Protein AF-A0A7W7FQK7-F1 (afdb_monomer)

Solvent-accessible surface area (backbone atoms only — not comparable to full-atom values): 8188 Å² total; per-residue (Å²): 136,84,78,76,76,82,68,68,71,54,19,61,52,41,31,73,76,40,34,74,75,24,38,35,38,33,46,61,76,57,55,69,43,46,56,49,7,38,58,68,17,52,24,47,75,48,68,29,60,69,90,38,63,64,54,44,47,54,55,43,58,62,44,50,77,70,74,45,60,40,38,38,50,40,62,19,52,44,83,90,80,68,48,66,41,67,57,69,60,53,31,54,49,31,53,77,56,72,29,44,37,38,36,37,27,82,45,77,43,56,74,86,58,61,94,76,52,53,78,38,79,40,68,58,69,94,69,90,79,73,92,75,91,87,90,83,76,92,130

Structure (mmCIF, N/CA/C/O backbone):
data_AF-A0A7W7FQK7-F1
#
_entry.id   AF-A0A7W7FQK7-F1
#
loop_
_atom_site.group_PDB
_atom_site.id
_atom_site.type_symbol
_atom_site.label_atom_id
_atom_site.label_alt_id
_atom_site.label_comp_id
_atom_site.label_asym_id
_atom_site.label_entity_id
_atom_site.label_seq_id
_atom_site.pdbx_PDB_ins_code
_atom_site.Cartn_x
_atom_site.Cartn_y
_atom_site.Cartn_z
_atom_site.occupancy
_atom_site.B_iso_or_equiv
_atom_site.auth_seq_id
_atom_site.auth_comp_id
_atom_site.auth_asym_id
_atom_site.auth_atom_id
_atom_site.pdbx_PDB_model_num
ATOM 1 N N . MET A 1 1 ? 24.686 21.484 -9.714 1.00 29.95 1 MET A N 1
ATOM 2 C CA . MET A 1 1 ? 24.016 20.176 -9.541 1.00 29.95 1 MET A CA 1
ATOM 3 C C . MET A 1 1 ? 23.137 20.267 -8.300 1.00 29.95 1 MET A C 1
ATOM 5 O O . MET A 1 1 ? 23.645 20.137 -7.196 1.00 29.95 1 MET A O 1
ATOM 9 N N . SER A 1 2 ? 21.862 20.630 -8.461 1.00 26.11 2 SER A N 1
ATOM 10 C CA . SER A 1 2 ? 20.932 20.750 -7.332 1.00 26.11 2 SER A CA 1
ATOM 11 C C . SER A 1 2 ? 20.389 19.363 -7.008 1.00 26.11 2 SER A C 1
ATOM 13 O O . SER A 1 2 ? 19.676 18.775 -7.819 1.00 26.11 2 SER A O 1
ATOM 15 N N . ALA A 1 3 ? 20.788 18.804 -5.867 1.00 28.66 3 ALA A N 1
ATOM 16 C CA . ALA A 1 3 ? 20.164 17.603 -5.341 1.00 28.66 3 ALA A CA 1
ATOM 17 C C . ALA A 1 3 ? 18.717 17.957 -4.982 1.00 28.66 3 ALA A C 1
ATOM 19 O O . ALA A 1 3 ? 18.482 18.737 -4.060 1.00 28.66 3 ALA A O 1
ATOM 20 N N . ALA A 1 4 ? 17.752 17.407 -5.722 1.00 32.53 4 ALA A N 1
ATOM 21 C CA . ALA A 1 4 ? 16.356 17.475 -5.323 1.00 32.53 4 ALA A CA 1
ATOM 22 C C . ALA A 1 4 ? 16.242 16.941 -3.880 1.00 32.53 4 ALA A C 1
ATOM 24 O O . ALA A 1 4 ? 16.812 15.881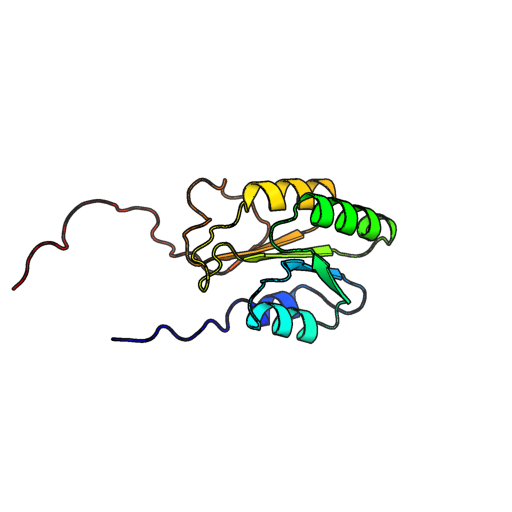 -3.584 1.00 32.53 4 ALA A O 1
ATOM 25 N N . PRO A 1 5 ? 15.576 17.661 -2.960 1.00 30.20 5 PRO A N 1
ATOM 26 C CA . PRO A 1 5 ? 15.428 17.199 -1.588 1.00 30.20 5 PRO A CA 1
ATOM 27 C C . PRO A 1 5 ? 14.776 15.812 -1.601 1.00 30.20 5 PRO A C 1
ATOM 29 O O . PRO A 1 5 ? 13.740 15.609 -2.233 1.00 30.20 5 PRO A O 1
ATOM 32 N N . LYS A 1 6 ? 15.419 14.840 -0.941 1.00 39.34 6 LYS A N 1
ATOM 33 C CA . LYS A 1 6 ? 14.890 13.478 -0.778 1.00 39.34 6 LYS A CA 1
ATOM 34 C C . LYS A 1 6 ? 13.503 13.598 -0.134 1.00 39.34 6 LYS A C 1
ATOM 36 O O . LYS A 1 6 ? 13.401 14.094 0.983 1.00 39.34 6 LYS A O 1
ATOM 41 N N . GLY A 1 7 ? 12.469 13.232 -0.891 1.00 42.75 7 GLY A N 1
ATOM 42 C CA . GLY A 1 7 ? 11.072 13.603 -0.665 1.00 42.75 7 GLY A CA 1
ATOM 43 C C . GLY A 1 7 ? 10.554 13.384 0.760 1.00 42.75 7 GLY A C 1
ATOM 44 O O . GLY A 1 7 ? 10.675 12.305 1.334 1.00 42.75 7 GLY A O 1
ATOM 45 N N . THR A 1 8 ? 9.935 14.428 1.309 1.00 40.38 8 THR A N 1
ATOM 46 C CA . THR A 1 8 ? 9.150 14.401 2.558 1.00 40.38 8 THR A CA 1
ATOM 47 C C . THR A 1 8 ? 7.664 14.089 2.286 1.00 40.38 8 THR A C 1
ATOM 49 O O . THR A 1 8 ? 6.889 13.838 3.209 1.00 40.38 8 THR A O 1
ATOM 52 N N . THR A 1 9 ? 7.252 14.075 1.017 1.00 52.41 9 THR A N 1
ATOM 53 C CA . THR A 1 9 ? 5.858 14.241 0.582 1.00 52.41 9 THR A CA 1
ATOM 54 C C . THR A 1 9 ? 4.934 13.061 0.911 1.00 52.41 9 THR A C 1
ATOM 56 O O . THR A 1 9 ? 3.809 13.303 1.338 1.00 52.41 9 THR A O 1
ATOM 59 N N . GLY A 1 10 ? 5.391 11.804 0.821 1.00 55.69 10 GLY A N 1
ATOM 60 C CA . GLY A 1 10 ? 4.570 10.630 1.174 1.00 55.69 10 GLY A CA 1
ATOM 61 C C . GLY A 1 10 ? 4.226 10.509 2.661 1.00 55.69 10 GLY A C 1
ATOM 62 O O . GLY A 1 10 ? 3.162 10.020 3.039 1.00 55.69 10 GLY A O 1
ATOM 63 N N . SER A 1 11 ? 5.123 10.989 3.527 1.00 60.72 11 SER A N 1
ATOM 64 C CA . SER A 1 11 ? 5.060 10.707 4.964 1.00 60.72 11 SER A CA 1
ATOM 65 C C . SER A 1 11 ? 3.923 11.432 5.699 1.00 60.72 11 SER A C 1
ATOM 67 O O . SER A 1 11 ? 3.299 10.856 6.585 1.00 60.72 11 SER A O 1
ATOM 69 N N . GLY A 1 12 ? 3.609 12.673 5.320 1.00 64.19 12 GLY A N 1
ATOM 70 C CA . GLY A 1 12 ? 2.551 13.449 5.977 1.00 64.19 12 GLY A CA 1
ATOM 71 C C . GLY A 1 12 ? 1.136 12.996 5.611 1.00 64.19 12 GLY A C 1
ATOM 72 O O . GLY A 1 12 ? 0.236 13.076 6.441 1.00 64.19 12 GLY A O 1
ATOM 73 N N . LEU A 1 13 ? 0.929 12.493 4.389 1.00 74.88 13 LEU A N 1
ATOM 74 C CA . LEU A 1 13 ? -0.410 12.149 3.914 1.00 74.88 13 LEU A CA 1
ATOM 75 C C . LEU A 1 13 ? -0.924 10.844 4.525 1.00 74.88 13 LEU A C 1
ATOM 77 O O . LEU A 1 13 ? -2.061 10.803 4.985 1.00 74.88 13 LEU A O 1
ATOM 81 N N . LEU A 1 14 ? -0.101 9.791 4.567 1.00 80.81 14 LEU A N 1
ATOM 82 C CA . LEU A 1 14 ? -0.511 8.530 5.198 1.00 80.81 14 LEU A CA 1
ATOM 83 C C . LEU A 1 14 ? -0.890 8.739 6.670 1.00 80.81 14 LEU A C 1
ATOM 85 O O . LEU A 1 14 ? -1.864 8.160 7.140 1.00 80.81 14 LEU A O 1
ATOM 89 N N . ALA A 1 15 ? -0.173 9.628 7.364 1.00 81.06 15 ALA A N 1
ATOM 90 C CA . ALA A 1 15 ? -0.483 10.023 8.734 1.00 81.06 15 ALA A CA 1
ATOM 91 C C . ALA A 1 15 ? -1.820 10.772 8.879 1.00 81.06 15 ALA A C 1
ATOM 93 O O . ALA A 1 15 ? -2.424 10.724 9.944 1.00 81.06 15 ALA A O 1
ATOM 94 N N . ALA A 1 16 ? -2.281 11.459 7.831 1.00 83.81 16 ALA A N 1
ATOM 95 C CA . ALA A 1 16 ? -3.539 12.204 7.836 1.00 83.81 16 ALA A CA 1
ATOM 96 C C . ALA A 1 16 ? -4.751 11.368 7.386 1.00 83.81 16 ALA A C 1
ATOM 98 O O . ALA A 1 16 ? -5.884 11.720 7.705 1.00 83.81 16 ALA A O 1
ATOM 99 N N . LEU A 1 17 ? -4.528 10.299 6.614 1.00 85.62 17 LEU A N 1
ATOM 100 C CA . LEU A 1 17 ? -5.593 9.493 6.005 1.00 85.62 17 LEU A CA 1
ATOM 101 C C . LEU A 1 17 ? -5.979 8.246 6.799 1.00 85.62 17 LEU A C 1
ATOM 103 O O . LEU A 1 17 ? -7.063 7.714 6.568 1.00 85.62 17 LEU A O 1
ATOM 107 N N . ALA A 1 18 ? -5.099 7.772 7.677 1.00 88.94 18 ALA A N 1
ATOM 108 C CA . ALA A 1 18 ? -5.316 6.582 8.488 1.00 88.94 18 ALA A CA 1
ATOM 109 C C . ALA A 1 18 ? -5.185 6.912 9.975 1.00 88.94 18 ALA A C 1
ATOM 111 O O . ALA A 1 18 ? -4.489 7.856 10.355 1.00 88.94 18 ALA A O 1
ATOM 112 N N . GLY A 1 19 ? -5.805 6.090 10.814 1.00 90.88 19 GLY A N 1
ATOM 113 C CA . GLY A 1 19 ? -5.678 6.170 12.260 1.00 90.88 19 GLY A CA 1
ATOM 114 C C . GLY A 1 19 ? -5.682 4.805 12.939 1.00 90.88 19 GLY A C 1
ATOM 115 O O . GLY A 1 19 ? -5.661 3.743 12.314 1.00 90.88 19 GLY A O 1
ATOM 116 N N . LYS A 1 20 ? -5.726 4.828 14.272 1.00 92.19 20 LYS A N 1
ATOM 117 C CA . LYS A 1 20 ? -5.831 3.614 15.086 1.00 92.19 20 LYS A CA 1
ATOM 118 C C . LYS A 1 20 ? -7.074 2.807 14.694 1.00 92.19 20 LYS A C 1
ATOM 120 O O . LYS A 1 20 ? -8.188 3.308 14.795 1.00 92.19 20 LYS A O 1
ATOM 125 N N . GLY A 1 21 ? -6.872 1.536 14.351 1.00 90.31 21 GLY A N 1
ATOM 126 C CA . GLY A 1 21 ? -7.935 0.625 13.909 1.00 90.31 21 GLY A CA 1
ATOM 127 C C . GLY A 1 21 ? -7.982 0.425 12.393 1.00 90.31 21 GLY A C 1
ATOM 128 O O . GLY A 1 21 ? -8.574 -0.556 11.947 1.00 90.31 21 GLY A O 1
ATOM 129 N N . ASP A 1 22 ? -7.302 1.278 11.628 1.00 92.69 22 ASP A N 1
ATOM 130 C CA . ASP A 1 22 ? -7.112 1.101 10.191 1.00 92.69 22 ASP A CA 1
ATOM 131 C C . ASP A 1 22 ? -5.871 0.248 9.893 1.00 92.69 22 ASP A C 1
ATOM 133 O O . ASP A 1 22 ? -5.035 -0.016 10.767 1.00 92.69 22 ASP A O 1
ATOM 137 N N . LEU A 1 23 ? -5.751 -0.164 8.632 1.00 94.25 23 LEU A N 1
ATOM 138 C CA . LEU A 1 23 ? -4.604 -0.882 8.095 1.00 94.25 23 LEU A CA 1
ATOM 139 C C . LEU A 1 23 ? -3.968 -0.094 6.948 1.00 94.25 23 LEU A C 1
ATOM 141 O O . LEU A 1 23 ? -4.643 0.286 5.992 1.00 94.25 23 LEU A O 1
ATOM 145 N N . ILE A 1 24 ? -2.651 0.072 7.011 1.00 95.06 24 ILE A N 1
ATOM 146 C CA . ILE A 1 24 ? -1.820 0.504 5.892 1.00 95.06 24 ILE A CA 1
ATOM 147 C C . ILE A 1 24 ? -1.007 -0.692 5.395 1.00 95.06 24 ILE A C 1
ATOM 149 O O . ILE A 1 24 ? -0.345 -1.379 6.174 1.00 95.06 24 ILE A O 1
ATOM 153 N N . VAL A 1 25 ? -1.030 -0.906 4.084 1.00 96.25 25 VAL A N 1
ATOM 154 C CA . VAL A 1 25 ? -0.275 -1.945 3.384 1.00 96.25 25 VAL A CA 1
ATOM 155 C C . VAL A 1 25 ? 0.747 -1.280 2.471 1.00 96.25 25 VAL A C 1
ATOM 157 O O . VAL A 1 25 ? 0.380 -0.442 1.646 1.00 96.25 25 VAL A O 1
ATOM 160 N N . LEU A 1 26 ? 2.022 -1.641 2.618 1.00 95.75 26 LEU A N 1
ATOM 161 C CA . LEU A 1 26 ? 3.125 -1.126 1.800 1.00 95.75 26 LEU A CA 1
ATOM 162 C C . LEU A 1 26 ? 3.921 -2.265 1.158 1.00 95.75 26 LEU A C 1
ATOM 164 O O . LEU A 1 26 ? 4.046 -3.346 1.727 1.00 95.75 26 LEU A O 1
ATOM 168 N N . ASP A 1 27 ? 4.519 -1.998 0.002 1.00 95.62 27 ASP A N 1
ATOM 169 C CA . ASP A 1 27 ? 5.554 -2.869 -0.558 1.00 95.62 27 ASP A CA 1
ATOM 170 C C . ASP A 1 27 ? 6.767 -2.922 0.396 1.00 95.62 27 ASP A C 1
ATOM 172 O O . ASP A 1 27 ? 7.142 -1.908 0.993 1.00 95.62 27 ASP A O 1
ATOM 176 N N . GLN A 1 28 ? 7.401 -4.084 0.568 1.00 95.31 28 GLN A N 1
ATOM 177 C CA . GLN A 1 28 ? 8.564 -4.233 1.454 1.00 95.31 28 GLN A CA 1
ATOM 178 C C . GLN A 1 28 ? 9.764 -3.349 1.055 1.00 95.31 28 GLN A C 1
ATOM 180 O O . GLN A 1 28 ? 10.562 -2.975 1.918 1.00 95.31 28 GLN A O 1
ATOM 185 N N . ALA A 1 29 ? 9.892 -2.989 -0.222 1.00 93.00 29 ALA A N 1
ATOM 186 C CA . ALA A 1 29 ? 10.900 -2.064 -0.734 1.00 93.00 29 ALA A CA 1
ATOM 187 C C . ALA A 1 29 ? 10.445 -0.591 -0.705 1.00 93.00 29 ALA A C 1
ATOM 189 O O . ALA A 1 29 ? 11.166 0.285 -1.199 1.00 93.00 29 ALA A O 1
ATOM 190 N N . ALA A 1 30 ? 9.283 -0.282 -0.113 1.00 88.88 30 ALA A N 1
ATOM 191 C CA . ALA A 1 30 ? 8.843 1.092 0.092 1.00 88.88 30 ALA A CA 1
ATOM 192 C C . ALA A 1 30 ? 9.896 1.890 0.875 1.00 88.88 30 ALA A C 1
ATOM 194 O O . ALA A 1 30 ? 10.401 1.478 1.923 1.00 88.88 30 ALA A O 1
ATOM 195 N N . HIS A 1 31 ? 10.234 3.074 0.368 1.00 84.25 31 HIS A N 1
ATOM 196 C CA . HIS A 1 31 ? 11.258 3.901 0.983 1.00 84.25 31 HIS A CA 1
ATOM 197 C C . HIS A 1 31 ? 10.827 4.368 2.386 1.00 84.25 31 HIS A C 1
ATOM 199 O O . HIS A 1 31 ? 9.644 4.534 2.697 1.00 84.25 31 HIS A O 1
ATOM 205 N N . GLY A 1 32 ? 11.809 4.653 3.246 1.00 84.25 32 GLY A N 1
ATOM 206 C CA . GLY A 1 32 ? 11.556 4.940 4.661 1.00 84.25 32 GLY A CA 1
ATOM 207 C C . GLY A 1 32 ? 10.635 6.138 4.948 1.00 84.25 32 GLY A C 1
ATOM 208 O O . GLY A 1 32 ? 10.171 6.265 6.077 1.00 84.25 32 GLY A O 1
ATOM 209 N N . GLY A 1 33 ? 10.364 7.017 3.975 1.00 83.56 33 GLY A N 1
ATOM 210 C CA . GLY A 1 33 ? 9.396 8.109 4.116 1.00 83.56 33 GLY A CA 1
ATOM 211 C C . GLY A 1 33 ? 7.962 7.603 4.276 1.00 83.56 33 GLY A C 1
ATOM 212 O O . GLY A 1 33 ? 7.316 7.949 5.265 1.00 83.56 33 GLY A O 1
ATOM 213 N N . LEU A 1 34 ? 7.497 6.725 3.380 1.00 85.31 34 LEU A N 1
ATOM 214 C CA . LEU A 1 34 ? 6.170 6.099 3.483 1.00 85.31 34 LEU A CA 1
ATOM 215 C C . LEU A 1 34 ? 6.038 5.289 4.771 1.00 85.31 34 LEU A C 1
ATOM 217 O O . LEU A 1 34 ? 5.057 5.435 5.494 1.00 85.31 34 LEU A O 1
ATOM 221 N N . VAL A 1 35 ? 7.071 4.517 5.119 1.00 90.31 35 VAL A N 1
ATOM 222 C CA . VAL A 1 35 ? 7.092 3.724 6.359 1.00 90.31 35 VAL A CA 1
ATOM 223 C C . VAL A 1 35 ? 6.963 4.618 7.595 1.00 90.31 35 VAL A C 1
ATOM 225 O O . VAL A 1 35 ? 6.211 4.300 8.517 1.00 90.31 35 VAL A O 1
ATOM 228 N N . ARG A 1 36 ? 7.671 5.756 7.638 1.00 89.69 36 ARG A N 1
ATOM 229 C CA . ARG A 1 36 ? 7.540 6.722 8.741 1.00 89.69 36 ARG A CA 1
ATOM 230 C C . ARG A 1 36 ? 6.144 7.332 8.800 1.00 89.69 36 ARG A C 1
ATOM 232 O O . ARG A 1 36 ? 5.608 7.441 9.897 1.00 89.69 36 ARG A O 1
ATOM 239 N N . GLY A 1 37 ? 5.562 7.693 7.658 1.00 88.44 37 GLY A N 1
ATOM 240 C CA . GLY A 1 37 ? 4.202 8.229 7.597 1.00 88.44 37 GLY A CA 1
ATOM 241 C C . GLY A 1 37 ? 3.151 7.241 8.082 1.00 88.44 37 GLY A C 1
ATOM 242 O O . GLY A 1 37 ? 2.328 7.572 8.931 1.00 88.44 37 GLY A O 1
ATOM 243 N N . ALA A 1 38 ? 3.248 5.995 7.623 1.00 91.69 38 ALA A N 1
ATOM 244 C CA . ALA A 1 38 ? 2.376 4.922 8.070 1.00 91.69 38 ALA A CA 1
ATOM 245 C C . ALA A 1 38 ? 2.484 4.697 9.582 1.00 91.69 38 ALA A C 1
ATOM 247 O O . ALA A 1 38 ? 1.472 4.638 10.270 1.00 91.69 38 ALA A O 1
ATOM 248 N N . ARG A 1 39 ? 3.701 4.665 10.137 1.00 91.75 39 ARG A N 1
ATOM 249 C CA . ARG A 1 39 ? 3.899 4.544 11.592 1.00 91.75 39 ARG A CA 1
ATOM 250 C C . ARG A 1 39 ? 3.350 5.743 12.366 1.00 91.75 39 ARG A C 1
ATOM 252 O O . ARG A 1 39 ? 2.785 5.556 13.437 1.00 91.75 39 ARG A O 1
ATOM 259 N N . ALA A 1 40 ? 3.508 6.954 11.836 1.00 91.62 40 ALA A N 1
ATOM 260 C CA . ALA A 1 40 ? 3.017 8.173 12.473 1.00 91.62 40 ALA A CA 1
ATOM 261 C C . ALA A 1 40 ? 1.480 8.250 12.526 1.00 91.62 40 ALA A C 1
ATOM 263 O O . ALA A 1 40 ? 0.951 8.894 13.426 1.00 91.62 40 ALA A O 1
ATOM 264 N N . SER A 1 41 ? 0.774 7.565 11.618 1.00 91.38 41 SER A N 1
ATOM 265 C CA . SER A 1 41 ? -0.696 7.485 11.618 1.00 91.38 41 SER A CA 1
ATOM 266 C C . SER A 1 41 ? -1.278 6.757 12.843 1.00 91.38 41 SER A C 1
ATOM 268 O O . SER A 1 41 ? -2.422 6.980 13.228 1.00 91.38 41 SER A O 1
ATOM 270 N N . GLY A 1 42 ? -0.506 5.855 13.463 1.00 92.94 42 GLY A N 1
ATOM 271 C CA . GLY A 1 42 ? -1.008 4.945 14.497 1.00 92.94 42 GLY A CA 1
ATOM 272 C C . GLY A 1 42 ? -1.884 3.796 13.973 1.00 92.94 42 GLY A C 1
ATOM 273 O O . GLY A 1 42 ? -2.390 3.017 14.785 1.00 92.94 42 GLY A O 1
ATOM 274 N N . ALA A 1 43 ? -2.053 3.673 12.654 1.00 93.94 43 ALA A N 1
ATOM 275 C CA . ALA A 1 43 ? -2.650 2.509 12.010 1.00 93.94 43 ALA A CA 1
ATOM 276 C C . ALA A 1 43 ? -1.751 1.271 12.138 1.00 93.94 43 ALA A C 1
ATOM 278 O O . ALA A 1 43 ? -0.538 1.365 12.364 1.00 93.94 43 ALA A O 1
ATOM 279 N N . GLU A 1 44 ? -2.345 0.093 11.962 1.00 94.69 44 GLU A N 1
ATOM 280 C CA . GLU A 1 44 ? -1.559 -1.118 11.754 1.00 94.69 44 GLU A CA 1
ATOM 281 C C . GLU A 1 44 ? -0.810 -0.996 10.422 1.00 94.69 44 GLU A C 1
ATOM 283 O O . GLU A 1 44 ? -1.385 -0.581 9.419 1.00 94.69 44 GLU A O 1
ATOM 288 N N . LEU A 1 45 ? 0.475 -1.348 10.404 1.00 95.00 45 LEU A N 1
ATOM 289 C CA . LEU A 1 45 ? 1.281 -1.364 9.187 1.00 95.00 45 LEU A CA 1
ATOM 290 C C . LEU A 1 45 ? 1.673 -2.804 8.865 1.00 95.00 45 LEU A C 1
ATOM 292 O O . LEU A 1 45 ? 2.409 -3.427 9.634 1.00 95.00 45 LEU A O 1
ATOM 296 N N . ARG A 1 46 ? 1.248 -3.301 7.702 1.00 96.00 46 ARG A N 1
ATOM 297 C CA . ARG A 1 46 ? 1.709 -4.575 7.137 1.00 96.00 46 ARG A CA 1
ATOM 298 C C . ARG A 1 46 ? 2.474 -4.335 5.836 1.00 96.00 46 ARG A C 1
ATOM 300 O O . ARG A 1 46 ? 2.266 -3.334 5.154 1.00 96.00 46 ARG A O 1
ATOM 307 N N . HIS A 1 47 ? 3.373 -5.261 5.518 1.00 96.50 47 HIS A N 1
ATOM 308 C CA . HIS A 1 47 ? 4.109 -5.252 4.257 1.00 96.50 47 HIS A CA 1
ATOM 309 C C . HIS A 1 47 ? 3.824 -6.532 3.481 1.00 96.50 47 HIS A C 1
ATOM 311 O O . HIS A 1 47 ? 3.639 -7.581 4.099 1.00 96.50 47 HIS A O 1
ATOM 317 N N . TYR A 1 48 ? 3.836 -6.440 2.155 1.00 97.25 48 TYR A N 1
ATOM 318 C CA . TYR A 1 48 ? 3.886 -7.598 1.262 1.00 97.25 48 TYR A CA 1
ATOM 319 C C . TYR A 1 48 ? 5.260 -7.666 0.573 1.00 97.25 48 TYR A C 1
ATOM 321 O O . TYR A 1 48 ? 5.929 -6.630 0.456 1.00 97.25 48 TYR A O 1
ATOM 329 N N . PRO A 1 49 ? 5.723 -8.862 0.161 1.00 97.69 49 PRO A N 1
ATOM 330 C CA . PRO A 1 49 ? 6.980 -9.009 -0.564 1.00 97.69 49 PRO A CA 1
ATOM 331 C C . PRO A 1 49 ? 7.019 -8.130 -1.816 1.00 97.69 49 PRO A C 1
ATOM 333 O O . PRO A 1 49 ? 5.997 -7.912 -2.463 1.00 97.69 49 PRO A O 1
ATOM 336 N N . HIS A 1 50 ? 8.209 -7.633 -2.152 1.00 96.19 50 HIS A N 1
ATOM 337 C CA . HIS A 1 50 ? 8.378 -6.649 -3.217 1.00 96.19 50 HIS A CA 1
ATOM 338 C C . HIS A 1 50 ? 7.770 -7.117 -4.548 1.00 96.19 50 HIS A C 1
ATOM 340 O O . HIS A 1 50 ? 8.197 -8.138 -5.093 1.00 96.19 50 HIS A O 1
ATOM 346 N N . ARG A 1 51 ? 6.783 -6.364 -5.057 1.00 94.19 51 ARG A N 1
ATOM 347 C CA . ARG A 1 51 ? 6.038 -6.618 -6.309 1.00 94.19 51 ARG A CA 1
ATOM 348 C C . ARG A 1 51 ? 5.312 -7.966 -6.368 1.00 94.19 51 ARG A C 1
ATOM 350 O O . ARG A 1 51 ? 4.918 -8.412 -7.447 1.00 94.19 51 ARG A O 1
ATOM 357 N N . ASP A 1 52 ? 5.090 -8.605 -5.223 1.00 97.69 52 ASP A N 1
ATOM 358 C CA . ASP A 1 52 ? 4.284 -9.818 -5.131 1.00 97.69 52 ASP A CA 1
ATOM 359 C C . ASP A 1 52 ? 2.800 -9.454 -5.012 1.00 97.69 52 ASP A C 1
ATOM 361 O O . ASP A 1 52 ? 2.235 -9.286 -3.928 1.00 97.69 52 ASP A O 1
ATOM 365 N N . TYR A 1 53 ? 2.160 -9.296 -6.169 1.00 97.50 53 TYR A N 1
ATOM 366 C CA . TYR A 1 53 ? 0.749 -8.924 -6.246 1.00 97.50 53 TYR A CA 1
ATOM 367 C C . TYR A 1 53 ? -0.194 -10.026 -5.749 1.00 97.50 53 TYR A C 1
ATOM 369 O O . TYR A 1 53 ? -1.323 -9.717 -5.378 1.00 97.50 53 TYR A O 1
ATOM 377 N N . ALA A 1 54 ? 0.246 -11.289 -5.735 1.00 97.69 54 ALA A N 1
ATOM 378 C CA . ALA A 1 54 ? -0.540 -12.380 -5.167 1.00 97.69 54 ALA A CA 1
ATOM 379 C C . ALA A 1 54 ? -0.546 -12.277 -3.639 1.00 97.69 54 ALA A C 1
ATOM 381 O O . ALA A 1 54 ? -1.609 -12.304 -3.027 1.00 97.69 54 ALA A O 1
ATOM 382 N N . ALA A 1 55 ? 0.617 -12.028 -3.032 1.00 97.81 55 ALA A N 1
ATOM 383 C CA . ALA A 1 55 ? 0.7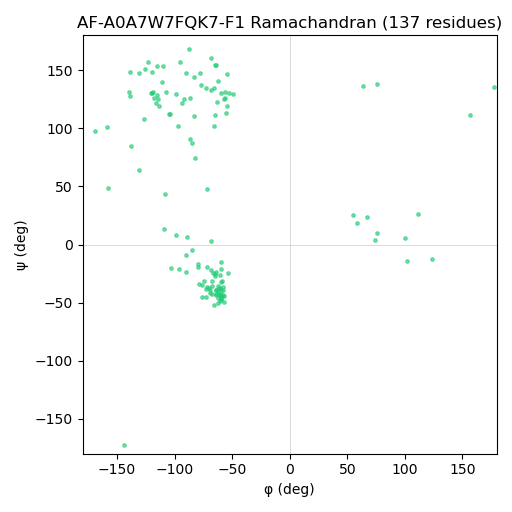08 -11.779 -1.597 1.00 97.81 55 ALA A CA 1
ATOM 384 C C . ALA A 1 55 ? -0.060 -10.516 -1.168 1.00 97.81 55 ALA A C 1
ATOM 386 O O . ALA A 1 55 ? -0.657 -10.493 -0.092 1.00 97.81 55 ALA A O 1
ATOM 387 N N . LEU A 1 56 ? -0.077 -9.467 -2.002 1.00 97.69 56 LEU A N 1
ATOM 388 C CA . LEU A 1 56 ? -0.936 -8.302 -1.769 1.00 97.69 56 LEU A CA 1
ATOM 389 C C . LEU A 1 56 ? -2.422 -8.694 -1.760 1.00 97.69 56 LEU A C 1
ATOM 391 O O . LEU A 1 56 ? -3.145 -8.298 -0.848 1.00 97.69 56 LEU A O 1
ATOM 395 N N . ASP A 1 57 ? -2.873 -9.449 -2.762 1.00 97.00 57 ASP A N 1
ATOM 396 C CA . ASP A 1 57 ? -4.264 -9.896 -2.890 1.00 97.00 57 ASP A CA 1
ATOM 397 C C . ASP A 1 57 ? -4.708 -10.738 -1.682 1.00 97.00 57 ASP A C 1
ATOM 399 O O . ASP A 1 57 ? -5.741 -10.458 -1.070 1.00 97.00 57 ASP A O 1
ATOM 403 N N . GLU A 1 58 ? -3.877 -11.699 -1.270 1.00 95.75 58 GLU A N 1
ATOM 404 C CA . GLU A 1 58 ? -4.102 -12.532 -0.083 1.00 95.75 58 GLU A CA 1
ATOM 405 C C . GLU A 1 58 ? -4.196 -11.688 1.198 1.00 95.75 58 GLU A C 1
ATOM 407 O O . GLU A 1 58 ? -5.135 -11.835 1.986 1.00 95.75 58 GLU A O 1
ATOM 412 N N . LEU A 1 59 ? -3.271 -10.744 1.387 1.00 94.81 59 LEU A N 1
ATOM 413 C CA . LEU A 1 59 ? -3.240 -9.878 2.565 1.00 94.81 59 LEU A CA 1
ATOM 414 C C . LEU A 1 59 ? -4.477 -8.975 2.652 1.00 94.81 59 LEU A C 1
ATOM 416 O O . LEU A 1 59 ? -5.011 -8.745 3.745 1.00 94.81 59 LEU A O 1
ATOM 420 N N . LEU A 1 60 ? -4.952 -8.453 1.520 1.00 94.25 60 LEU A N 1
ATOM 421 C CA . LEU A 1 60 ? -6.174 -7.652 1.486 1.00 94.25 60 LEU A CA 1
ATOM 422 C C . LEU A 1 60 ? -7.419 -8.503 1.754 1.00 94.25 60 LEU A C 1
ATOM 424 O O . LEU A 1 60 ? -8.281 -8.059 2.516 1.00 94.25 60 LEU A O 1
ATOM 428 N N . ALA A 1 61 ? -7.481 -9.730 1.231 1.00 92.25 61 ALA A N 1
ATOM 429 C CA . ALA A 1 61 ? -8.584 -10.653 1.491 1.00 92.25 61 ALA A CA 1
ATOM 430 C C . ALA A 1 61 ? -8.757 -10.939 2.996 1.00 92.25 61 ALA A C 1
ATOM 432 O O . ALA A 1 61 ? -9.875 -10.888 3.513 1.00 92.25 61 ALA A O 1
ATOM 433 N N . GLU A 1 62 ? -7.655 -11.158 3.724 1.00 88.12 62 GLU A N 1
ATOM 434 C CA . GLU A 1 62 ? -7.669 -11.308 5.189 1.00 88.12 62 GLU A CA 1
ATOM 435 C C . GLU A 1 62 ? -8.217 -10.060 5.899 1.00 88.12 62 GLU A C 1
ATOM 437 O O . GLU A 1 62 ? -8.925 -10.148 6.905 1.00 88.12 62 GLU A O 1
ATOM 442 N N . SER A 1 63 ? -7.886 -8.883 5.373 1.00 81.62 63 SER A N 1
ATOM 443 C CA . SER A 1 63 ? -8.147 -7.596 6.018 1.00 81.62 63 SER A CA 1
ATOM 444 C C . SER A 1 63 ? -9.596 -7.137 5.856 1.00 81.62 63 SER A C 1
ATOM 446 O O . SER A 1 63 ? -10.168 -6.556 6.782 1.00 81.62 63 SER A O 1
ATOM 448 N N . VAL A 1 64 ? -10.223 -7.447 4.717 1.00 73.56 64 VAL A N 1
ATOM 449 C CA . VAL A 1 64 ? -11.646 -7.160 4.456 1.00 73.56 64 VAL A CA 1
ATOM 450 C C . VAL A 1 64 ? -12.552 -7.880 5.455 1.00 73.56 64 VAL A C 1
ATOM 452 O O . VAL A 1 64 ? -13.531 -7.302 5.928 1.00 73.56 64 VAL A O 1
ATOM 455 N N . LEU A 1 65 ? -12.200 -9.109 5.846 1.00 72.12 65 LEU A N 1
ATOM 456 C CA . LEU A 1 65 ? -12.955 -9.885 6.836 1.00 72.12 65 LEU A CA 1
ATOM 457 C C . LEU A 1 65 ? -12.965 -9.232 8.226 1.00 72.12 65 LEU A C 1
ATOM 459 O O . LEU A 1 65 ? -13.884 -9.469 9.009 1.00 72.12 65 LEU A O 1
ATOM 463 N N . ALA A 1 66 ? -11.981 -8.382 8.529 1.00 74.00 66 ALA A N 1
ATOM 464 C CA . ALA A 1 66 ? -11.885 -7.672 9.799 1.00 74.00 66 ALA A CA 1
ATOM 465 C C . ALA A 1 66 ? -12.701 -6.362 9.846 1.00 74.00 66 ALA A C 1
ATOM 467 O O . ALA A 1 66 ? -12.750 -5.730 10.902 1.00 74.00 66 ALA A O 1
ATOM 468 N N . GLY A 1 67 ? -13.324 -5.939 8.735 1.00 71.19 67 GLY A N 1
ATOM 469 C CA . GLY A 1 67 ? -14.189 -4.751 8.676 1.00 71.19 67 GLY A CA 1
ATOM 470 C C . GLY A 1 67 ? -13.472 -3.410 8.886 1.00 71.19 67 GLY A C 1
ATOM 471 O O . GLY A 1 67 ? -14.099 -2.447 9.324 1.00 71.19 67 GLY A O 1
ATOM 472 N N . ARG A 1 68 ? -12.163 -3.345 8.617 1.00 82.44 68 ARG A N 1
ATOM 473 C CA . ARG A 1 68 ? -11.321 -2.153 8.830 1.00 82.44 68 ARG A CA 1
ATOM 474 C C . ARG A 1 68 ? -11.195 -1.320 7.555 1.00 82.44 68 ARG A C 1
ATOM 476 O O . ARG A 1 68 ? -11.302 -1.858 6.455 1.00 82.44 68 ARG A O 1
ATOM 483 N N . THR A 1 69 ? -10.892 -0.027 7.688 1.00 88.12 69 THR A N 1
ATOM 484 C CA . THR A 1 69 ? -10.430 0.772 6.542 1.00 88.12 69 THR A CA 1
ATOM 485 C C . THR A 1 69 ? -9.042 0.289 6.134 1.00 88.12 69 THR A C 1
ATOM 487 O O . THR A 1 69 ? -8.165 0.141 6.988 1.00 88.12 69 THR A O 1
ATOM 490 N N . VAL A 1 70 ? -8.829 0.068 4.836 1.00 93.94 70 VAL A N 1
ATOM 491 C CA . VAL A 1 70 ? -7.533 -0.363 4.299 1.00 93.94 70 VAL A CA 1
ATOM 492 C C . VAL A 1 70 ? -7.006 0.658 3.298 1.00 93.94 70 VAL A C 1
ATOM 494 O O . VAL A 1 70 ? -7.722 1.074 2.384 1.00 93.94 70 VAL A O 1
ATOM 497 N N . LEU A 1 71 ? -5.747 1.050 3.479 1.00 93.88 71 LEU A N 1
ATOM 498 C CA . LEU A 1 71 ? -4.992 1.942 2.606 1.00 93.88 71 LEU A CA 1
ATOM 499 C C . LEU A 1 71 ? -3.782 1.201 2.032 1.00 93.88 71 LEU A C 1
ATOM 501 O O . LEU A 1 71 ? -2.964 0.669 2.778 1.00 93.88 71 LEU A O 1
ATOM 505 N N . VAL A 1 72 ? -3.640 1.205 0.712 1.00 94.88 72 VAL A N 1
ATOM 506 C CA . VAL A 1 72 ? -2.490 0.652 -0.008 1.00 94.88 72 VAL A CA 1
ATOM 507 C C . VAL A 1 72 ? -1.618 1.808 -0.481 1.00 94.88 72 VAL A C 1
ATOM 509 O O . VAL A 1 72 ? -2.028 2.598 -1.333 1.00 94.88 72 VAL A O 1
ATOM 512 N N . GLY A 1 73 ? -0.418 1.926 0.084 1.00 92.75 73 GLY A N 1
ATOM 513 C CA . GLY A 1 73 ? 0.578 2.893 -0.372 1.00 92.75 73 GLY A CA 1
ATOM 514 C C . GLY A 1 73 ? 1.409 2.311 -1.511 1.00 92.75 73 GLY A C 1
ATOM 515 O O . GLY A 1 73 ? 1.993 1.236 -1.371 1.00 92.75 73 GLY A O 1
ATOM 516 N N . ILE A 1 74 ? 1.472 3.028 -2.628 1.00 90.88 74 ILE A N 1
ATOM 517 C CA . ILE A 1 74 ? 2.123 2.599 -3.866 1.00 90.88 74 ILE A CA 1
ATOM 518 C C . ILE A 1 74 ? 3.298 3.529 -4.140 1.00 90.88 74 ILE A C 1
ATOM 520 O O . ILE A 1 74 ? 3.122 4.744 -4.170 1.00 90.88 74 ILE A O 1
ATOM 524 N N . MET A 1 75 ? 4.484 2.976 -4.384 1.00 88.50 75 MET A N 1
ATOM 525 C CA . MET A 1 75 ? 5.565 3.737 -5.009 1.00 88.50 75 MET A CA 1
ATOM 526 C C . MET A 1 75 ? 5.519 3.504 -6.511 1.00 88.50 75 MET A C 1
ATOM 528 O O . MET A 1 75 ? 5.625 2.365 -6.942 1.00 88.50 75 MET A O 1
ATOM 532 N N . GLY A 1 76 ? 5.374 4.562 -7.306 1.00 86.00 76 GLY A N 1
ATOM 533 C CA . GLY A 1 76 ? 5.388 4.441 -8.765 1.00 86.00 76 GLY A CA 1
ATOM 534 C C . GLY A 1 76 ? 6.761 4.045 -9.313 1.00 86.00 76 GLY A C 1
ATOM 535 O O . GLY A 1 76 ? 6.857 3.265 -10.255 1.00 86.00 76 GLY A O 1
ATOM 536 N N . GLU A 1 77 ? 7.834 4.539 -8.695 1.00 86.50 77 GLU A N 1
ATOM 537 C CA . GLU A 1 77 ? 9.208 4.269 -9.120 1.00 86.50 77 GLU A CA 1
ATOM 538 C C . GLU A 1 77 ? 10.127 4.020 -7.917 1.00 86.50 77 GLU A C 1
ATOM 540 O O . GLU A 1 77 ? 10.250 4.848 -7.004 1.00 86.50 77 GLU A O 1
ATOM 545 N N . TYR A 1 78 ? 10.847 2.902 -7.945 1.00 85.56 78 TYR A N 1
ATOM 546 C CA . TYR A 1 78 ? 11.859 2.547 -6.958 1.00 85.56 78 TYR A CA 1
ATOM 547 C C . TYR A 1 78 ? 13.203 3.153 -7.368 1.00 85.56 78 TYR A C 1
ATOM 549 O O . TYR A 1 78 ? 14.001 2.535 -8.062 1.00 85.56 78 TYR A O 1
ATOM 557 N N . ARG A 1 79 ? 13.499 4.375 -6.909 1.00 75.81 79 ARG A N 1
ATOM 558 C CA . ARG A 1 79 ? 14.685 5.157 -7.341 1.00 75.81 79 ARG A CA 1
ATOM 559 C C . ARG A 1 79 ? 16.042 4.452 -7.206 1.00 75.81 79 ARG A C 1
ATOM 561 O O . ARG A 1 79 ? 16.992 4.859 -7.865 1.00 75.81 79 ARG A O 1
ATOM 568 N N . LEU A 1 80 ? 16.167 3.474 -6.306 1.00 80.88 80 LEU A N 1
ATOM 569 C CA . LEU A 1 80 ? 17.420 2.735 -6.113 1.00 80.88 80 LEU A CA 1
ATOM 570 C C . LEU A 1 80 ? 17.661 1.700 -7.216 1.00 80.88 80 LEU A C 1
ATOM 572 O O . LEU A 1 80 ? 18.809 1.478 -7.585 1.00 80.88 80 LEU A O 1
ATOM 576 N N . THR A 1 81 ? 16.598 1.079 -7.724 1.00 84.62 81 THR A N 1
ATOM 577 C CA . THR A 1 81 ? 16.662 0.034 -8.755 1.00 84.62 81 THR A CA 1
ATOM 578 C C . THR A 1 81 ? 16.268 0.559 -10.137 1.00 84.62 81 THR A C 1
ATOM 580 O O . THR A 1 81 ? 16.641 -0.034 -11.144 1.00 84.62 81 THR A O 1
ATOM 583 N N . GLY A 1 82 ? 15.553 1.686 -10.196 1.00 84.44 82 GLY A N 1
ATOM 584 C CA . GLY A 1 82 ? 14.941 2.230 -11.410 1.00 84.44 82 GLY A CA 1
ATOM 585 C C . GLY A 1 82 ? 13.682 1.473 -11.842 1.00 84.44 82 GLY A C 1
ATOM 586 O O . GLY A 1 82 ? 13.192 1.681 -12.949 1.00 84.44 82 GLY A O 1
ATOM 587 N N . GLU A 1 83 ? 13.167 0.570 -11.004 1.00 88.81 83 GLU A N 1
ATOM 588 C CA . GLU A 1 83 ? 11.982 -0.215 -11.334 1.00 88.81 83 GLU A CA 1
ATOM 589 C C . GLU A 1 83 ? 10.725 0.648 -11.288 1.00 88.81 83 GLU A C 1
ATOM 591 O O . GLU A 1 83 ? 10.505 1.402 -10.339 1.00 88.81 83 GLU A O 1
ATOM 596 N N . VAL A 1 84 ? 9.886 0.500 -12.312 1.00 88.81 84 VAL A N 1
ATOM 597 C CA . VAL A 1 84 ? 8.569 1.133 -12.387 1.00 88.81 84 VAL A CA 1
ATOM 598 C C . VAL A 1 84 ? 7.516 0.115 -11.970 1.00 88.81 84 VAL A C 1
ATOM 600 O O . VAL A 1 84 ? 7.495 -1.019 -12.459 1.00 88.81 84 VAL A O 1
ATOM 603 N N . GLU A 1 85 ? 6.653 0.523 -11.050 1.00 90.50 85 GLU A N 1
ATOM 604 C CA . GLU A 1 85 ? 5.618 -0.321 -10.474 1.00 90.50 85 GLU A CA 1
ATOM 605 C C . GLU A 1 85 ? 4.424 -0.492 -11.418 1.00 90.50 85 GLU A C 1
ATOM 607 O O . GLU A 1 85 ? 4.039 0.425 -12.148 1.00 90.50 85 GLU A O 1
ATOM 612 N N . ASN A 1 86 ? 3.776 -1.658 -11.367 1.00 92.06 86 ASN A N 1
ATOM 613 C CA . ASN A 1 86 ? 2.514 -1.873 -12.069 1.00 92.06 86 ASN A CA 1
ATOM 614 C C . ASN A 1 86 ? 1.338 -1.327 -11.243 1.00 92.06 86 ASN A C 1
ATOM 616 O O . ASN A 1 86 ? 0.560 -2.071 -10.644 1.00 92.06 86 ASN A O 1
ATOM 620 N N . VAL A 1 87 ? 1.209 -0.000 -11.226 1.00 91.94 87 VAL A N 1
ATOM 621 C CA . VAL A 1 87 ? 0.181 0.710 -10.449 1.00 91.94 87 VAL A CA 1
ATOM 622 C C . VAL A 1 87 ? -1.232 0.272 -10.839 1.00 91.94 87 VAL A C 1
ATOM 624 O O . VAL A 1 87 ? -2.069 0.083 -9.960 1.00 91.94 87 VAL A O 1
ATOM 627 N N . ALA A 1 88 ? -1.493 0.043 -12.131 1.00 90.88 88 ALA A N 1
ATOM 628 C CA . ALA A 1 88 ? -2.798 -0.419 -12.606 1.00 90.88 88 ALA A CA 1
ATOM 629 C C . ALA A 1 88 ? -3.183 -1.771 -11.987 1.00 90.88 88 ALA A C 1
ATOM 631 O O . ALA A 1 88 ? -4.334 -1.964 -11.590 1.00 90.88 88 ALA A O 1
ATOM 632 N N . LYS A 1 89 ? -2.217 -2.690 -11.853 1.00 93.69 89 LYS A N 1
ATOM 633 C CA . LYS A 1 89 ? -2.460 -3.993 -11.230 1.00 93.69 89 LYS A CA 1
ATOM 634 C C . LYS A 1 89 ? -2.767 -3.867 -9.741 1.00 93.69 89 LYS A C 1
ATOM 636 O O . LYS A 1 89 ? -3.697 -4.508 -9.257 1.00 93.69 89 LYS A O 1
ATOM 641 N N . ILE A 1 90 ? -2.023 -3.025 -9.027 1.00 95.12 90 ILE A N 1
ATOM 642 C CA . ILE A 1 90 ? -2.253 -2.785 -7.597 1.00 95.12 90 ILE A CA 1
ATOM 643 C C . ILE A 1 90 ? -3.620 -2.133 -7.371 1.00 95.12 90 ILE A C 1
ATOM 645 O O . ILE A 1 90 ? -4.359 -2.551 -6.484 1.00 95.12 90 ILE A O 1
ATOM 649 N N . ALA A 1 91 ? -3.984 -1.149 -8.193 1.00 93.00 91 ALA A N 1
ATOM 650 C CA . ALA A 1 91 ? -5.285 -0.496 -8.142 1.00 93.00 91 ALA A CA 1
ATOM 651 C C . ALA A 1 91 ? -6.449 -1.460 -8.398 1.00 93.00 91 ALA A C 1
ATOM 653 O O . ALA A 1 91 ? -7.461 -1.416 -7.697 1.00 93.00 91 ALA A O 1
ATOM 654 N N . GLU A 1 92 ? -6.308 -2.356 -9.380 1.00 94.38 92 GLU A N 1
ATOM 655 C CA . GLU A 1 92 ? -7.293 -3.402 -9.655 1.00 94.38 92 GLU A CA 1
ATOM 656 C C . GLU A 1 92 ? -7.528 -4.285 -8.422 1.00 94.38 92 GLU A C 1
ATOM 658 O O . GLU A 1 92 ? -8.678 -4.481 -8.022 1.00 94.38 92 GLU A O 1
ATOM 663 N N . ILE A 1 93 ? -6.443 -4.764 -7.806 1.00 96.06 93 ILE A N 1
ATOM 664 C CA . ILE A 1 93 ? -6.481 -5.596 -6.599 1.00 96.06 93 ILE A CA 1
ATOM 665 C C . ILE A 1 93 ? -7.111 -4.821 -5.435 1.00 96.06 93 ILE A C 1
ATOM 667 O O . ILE A 1 93 ? -8.071 -5.286 -4.824 1.00 96.06 93 ILE A O 1
ATOM 671 N N . ALA A 1 94 ? -6.644 -3.602 -5.160 1.00 94.62 94 ALA A N 1
ATOM 672 C CA . ALA A 1 94 ? -7.167 -2.777 -4.074 1.00 94.62 94 ALA A CA 1
ATOM 673 C C . ALA A 1 94 ? -8.678 -2.537 -4.216 1.00 94.62 94 ALA A C 1
ATOM 675 O O . ALA A 1 94 ? -9.434 -2.726 -3.260 1.00 94.62 94 ALA A O 1
ATOM 676 N N . ARG A 1 95 ? -9.142 -2.221 -5.431 1.00 92.69 95 ARG A N 1
ATOM 677 C CA . ARG A 1 95 ? -10.563 -2.019 -5.734 1.00 92.69 95 ARG A CA 1
ATOM 678 C C . ARG A 1 95 ? -11.396 -3.280 -5.511 1.00 92.69 95 ARG A C 1
ATOM 680 O O . ARG A 1 95 ? -12.504 -3.169 -4.984 1.00 92.69 95 ARG A O 1
ATOM 687 N N . ALA A 1 96 ? -10.885 -4.460 -5.869 1.00 94.12 96 ALA A N 1
ATOM 688 C CA . ALA A 1 96 ? -11.567 -5.734 -5.616 1.00 94.12 96 ALA A CA 1
ATOM 689 C C . ALA A 1 96 ? -11.833 -5.961 -4.115 1.00 94.12 96 ALA A C 1
ATOM 691 O O . ALA A 1 96 ? -12.877 -6.498 -3.745 1.00 94.12 96 ALA A O 1
ATOM 692 N N . HIS A 1 97 ? -10.945 -5.448 -3.259 1.00 93.12 97 HIS A N 1
ATOM 693 C CA . HIS A 1 97 ? -11.032 -5.532 -1.798 1.00 93.12 97 HIS A CA 1
ATOM 694 C C . HIS A 1 97 ? -11.592 -4.276 -1.122 1.00 93.12 97 HIS A C 1
ATOM 696 O O . HIS A 1 97 ? -11.572 -4.175 0.101 1.00 93.12 97 HIS A O 1
ATOM 702 N N . ARG A 1 98 ? -12.108 -3.301 -1.885 1.00 91.75 98 ARG A N 1
ATOM 703 C CA . ARG A 1 98 ? -12.576 -1.998 -1.361 1.00 91.75 98 ARG A CA 1
ATOM 704 C C . ARG A 1 98 ? -11.508 -1.249 -0.542 1.00 91.75 98 ARG A C 1
ATOM 706 O O . ARG A 1 98 ? -11.844 -0.435 0.319 1.00 91.75 98 ARG A O 1
ATOM 713 N N . ALA A 1 99 ? -10.235 -1.525 -0.808 1.00 92.88 99 ALA A N 1
ATOM 714 C CA . ALA A 1 99 ? -9.112 -0.799 -0.246 1.00 92.88 99 ALA A CA 1
ATOM 715 C C . ALA A 1 99 ? -8.854 0.470 -1.067 1.00 92.88 99 ALA A C 1
ATOM 717 O O . ALA A 1 99 ? -9.008 0.477 -2.288 1.00 92.88 99 ALA A O 1
ATOM 718 N N . ARG A 1 100 ? -8.446 1.541 -0.385 1.00 92.38 100 ARG A N 1
ATOM 719 C CA . ARG A 1 100 ? -8.095 2.819 -1.014 1.00 92.38 100 ARG A CA 1
ATOM 720 C C . ARG A 1 100 ? -6.615 2.844 -1.362 1.00 92.38 100 ARG A C 1
ATOM 722 O O . ARG A 1 100 ? -5.799 2.305 -0.620 1.00 92.38 100 ARG A O 1
ATOM 729 N N . THR A 1 101 ? -6.253 3.519 -2.438 1.00 92.38 101 THR A N 1
ATOM 730 C CA . THR A 1 101 ? -4.879 3.608 -2.940 1.00 92.38 101 THR A CA 1
ATOM 731 C C . THR A 1 101 ? -4.298 5.007 -2.771 1.00 92.38 101 THR A C 1
ATOM 733 O O . THR A 1 101 ? -4.969 6.018 -2.980 1.00 92.38 101 THR A O 1
ATOM 736 N N . VAL A 1 102 ? -3.024 5.064 -2.388 1.00 90.38 102 VAL A N 1
ATOM 737 C CA . VAL A 1 102 ? -2.241 6.299 -2.308 1.00 90.38 102 VAL A CA 1
ATOM 738 C C . VAL A 1 102 ? -0.963 6.104 -3.113 1.00 90.38 102 VAL A C 1
ATOM 740 O O . VAL A 1 102 ? -0.081 5.360 -2.690 1.00 90.38 102 VAL A O 1
ATOM 743 N N . LEU A 1 103 ? -0.858 6.757 -4.267 1.00 87.75 103 LEU A N 1
ATOM 744 C CA . LEU A 1 103 ? 0.313 6.683 -5.140 1.00 87.75 103 LEU A CA 1
ATOM 745 C C . LEU A 1 103 ? 1.305 7.794 -4.809 1.00 87.75 103 LEU A C 1
ATOM 747 O O . LEU A 1 103 ? 0.950 8.961 -4.885 1.00 87.75 103 LEU A O 1
ATOM 751 N N . GLU A 1 104 ? 2.553 7.448 -4.522 1.00 84.94 104 GLU A N 1
ATOM 752 C CA . GLU A 1 104 ? 3.690 8.365 -4.546 1.00 84.94 104 GLU A CA 1
ATOM 753 C C . GLU A 1 104 ? 4.533 8.088 -5.793 1.00 84.94 104 GLU A C 1
ATOM 755 O O . GLU A 1 104 ? 5.157 7.032 -5.907 1.00 84.94 104 GLU A O 1
ATOM 760 N N . ASP A 1 105 ? 4.568 9.028 -6.735 1.00 78.00 105 ASP A N 1
ATOM 761 C CA . ASP A 1 105 ? 5.273 8.841 -8.005 1.00 78.00 105 ASP A CA 1
ATOM 762 C C . ASP A 1 105 ? 6.046 10.095 -8.446 1.00 78.00 105 ASP A C 1
ATOM 764 O O . ASP A 1 105 ? 5.684 11.240 -8.168 1.00 78.00 105 ASP A O 1
ATOM 768 N N . SER A 1 106 ? 7.156 9.859 -9.143 1.00 70.31 106 SER A N 1
ATOM 769 C CA . SER A 1 106 ? 7.971 10.878 -9.806 1.00 70.31 106 SER A CA 1
ATOM 770 C C . SER A 1 106 ? 7.375 11.320 -11.151 1.00 70.31 106 SER A C 1
ATOM 772 O O . SER A 1 106 ? 7.726 12.393 -11.643 1.00 70.31 106 SER A O 1
ATOM 774 N N . GLY A 1 107 ? 6.483 10.508 -11.732 1.00 69.44 107 GLY A N 1
ATOM 775 C CA . GLY A 1 107 ? 5.866 10.695 -13.047 1.00 69.44 107 GLY A CA 1
ATOM 776 C C . GLY A 1 107 ? 6.073 9.513 -13.997 1.00 69.44 107 GLY A C 1
ATOM 777 O O . GLY A 1 107 ? 5.419 9.453 -15.039 1.00 69.44 107 GLY A O 1
ATOM 778 N N . ALA A 1 108 ? 6.974 8.579 -13.673 1.00 70.69 108 ALA A N 1
ATOM 779 C CA . ALA A 1 108 ? 7.292 7.445 -14.539 1.00 70.69 108 ALA A CA 1
ATOM 780 C C . ALA A 1 108 ? 6.133 6.440 -14.634 1.00 70.69 108 ALA A C 1
ATOM 782 O O . ALA A 1 108 ? 5.818 5.976 -15.731 1.00 70.69 108 ALA A O 1
ATOM 783 N N . ALA A 1 109 ? 5.466 6.150 -13.514 1.00 72.00 109 ALA A N 1
ATOM 784 C CA . ALA A 1 109 ? 4.373 5.179 -13.466 1.00 72.00 109 ALA A CA 1
ATOM 785 C C . ALA A 1 109 ? 3.032 5.739 -13.962 1.00 72.00 109 ALA A C 1
ATOM 787 O O . ALA A 1 109 ? 2.126 4.979 -14.291 1.00 72.00 109 ALA A O 1
ATOM 788 N N . GLN A 1 110 ? 2.902 7.064 -14.050 1.00 65.75 110 GLN A N 1
ATOM 789 C CA . GLN A 1 110 ? 1.683 7.742 -14.509 1.00 65.75 110 GLN A CA 1
ATOM 790 C C . GLN A 1 110 ? 1.413 7.621 -16.011 1.00 65.75 110 GLN A C 1
ATOM 792 O O . GLN A 1 110 ? 0.283 7.843 -16.452 1.00 65.75 110 GLN A O 1
ATOM 797 N N . ARG A 1 111 ? 2.422 7.292 -16.827 1.00 65.44 111 ARG A N 1
ATOM 798 C CA . ARG A 1 111 ? 2.254 7.193 -18.284 1.00 65.44 111 ARG A CA 1
ATOM 799 C C . ARG A 1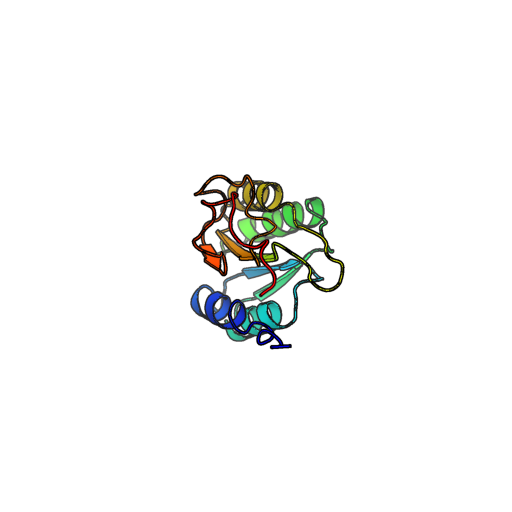 111 ? 1.318 6.033 -18.643 1.00 65.44 111 ARG A C 1
ATOM 801 O O . ARG A 1 111 ? 1.736 4.883 -18.686 1.00 65.44 111 ARG A O 1
ATOM 808 N N . GLY A 1 112 ? 0.067 6.366 -18.962 1.00 65.12 112 GLY A N 1
ATOM 809 C CA . GLY A 1 112 ? -0.947 5.413 -19.423 1.00 65.12 112 GLY A CA 1
ATOM 810 C C . GLY A 1 112 ? -1.938 4.949 -18.353 1.00 65.12 112 GLY A C 1
ATOM 811 O O . GLY A 1 112 ? -2.772 4.099 -18.656 1.00 65.12 112 GLY A O 1
ATOM 812 N N . LEU A 1 113 ? -1.891 5.504 -17.137 1.00 71.19 113 LEU A N 1
ATOM 813 C CA . LEU A 1 113 ? -2.942 5.277 -16.144 1.00 71.19 113 LEU A CA 1
ATOM 814 C C . LEU A 1 113 ? -4.181 6.124 -16.478 1.00 71.19 113 LEU A C 1
ATOM 816 O O . LEU A 1 113 ? -4.031 7.301 -16.824 1.00 71.19 113 LEU A O 1
ATOM 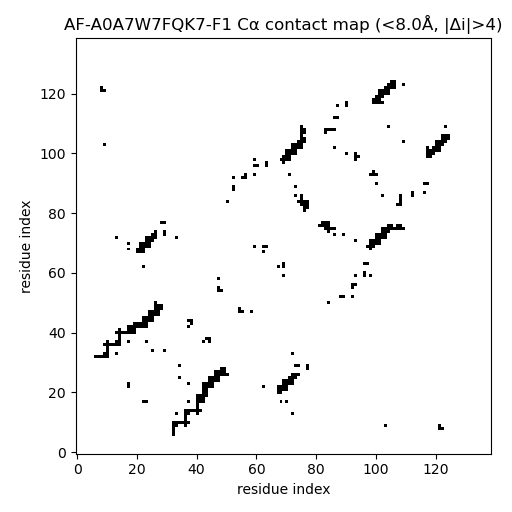820 N N . PRO A 1 114 ? -5.404 5.572 -16.375 1.00 70.88 114 PRO A N 1
ATOM 821 C CA . PRO A 1 114 ? -6.604 6.393 -16.432 1.00 70.88 114 PRO A CA 1
ATOM 822 C C . PRO A 1 114 ? -6.649 7.373 -15.238 1.00 70.88 114 PRO A C 1
ATOM 824 O O . PRO A 1 114 ? -6.054 7.090 -14.195 1.00 70.88 114 PRO A O 1
ATOM 827 N N . PRO A 1 115 ? -7.340 8.525 -15.360 1.00 61.97 115 PRO A N 1
ATOM 828 C CA . PRO A 1 115 ? -7.333 9.585 -14.341 1.00 61.97 115 PRO A CA 1
ATOM 829 C C . PRO A 1 115 ? -7.847 9.155 -12.959 1.00 61.97 115 PRO A C 1
ATOM 831 O O . PRO A 1 115 ? -7.553 9.808 -11.965 1.00 61.97 115 PRO A O 1
ATOM 834 N N . ASP A 1 116 ? -8.627 8.079 -12.907 1.00 73.62 116 ASP A N 1
ATOM 835 C CA . ASP A 1 116 ? -9.266 7.495 -11.728 1.00 73.62 116 ASP A CA 1
ATOM 836 C C . ASP A 1 116 ? -8.639 6.153 -11.315 1.00 73.62 116 ASP A C 1
ATOM 838 O O . ASP A 1 116 ? -9.207 5.422 -10.507 1.00 73.62 116 ASP A O 1
ATOM 842 N N . ALA A 1 117 ? -7.462 5.814 -11.857 1.00 75.75 117 ALA A N 1
ATOM 843 C CA . ALA A 1 117 ? -6.772 4.568 -11.530 1.00 75.75 117 ALA A CA 1
ATOM 844 C C . ALA A 1 117 ? -6.432 4.455 -10.040 1.00 75.75 117 ALA A C 1
ATOM 846 O O . ALA A 1 117 ? -6.381 3.352 -9.513 1.00 75.75 117 ALA A O 1
ATOM 847 N N . VAL A 1 118 ? -6.161 5.577 -9.373 1.00 83.75 118 VAL A N 1
ATOM 848 C CA . VAL A 1 118 ? -5.807 5.625 -7.952 1.00 83.75 118 VAL A CA 1
ATOM 849 C C . VAL A 1 118 ? -6.652 6.668 -7.234 1.00 83.75 118 VAL A C 1
ATOM 851 O O . VAL A 1 118 ? -7.001 7.696 -7.810 1.00 83.75 118 VAL A O 1
ATOM 854 N N . ASP A 1 119 ? -6.966 6.424 -5.963 1.00 84.19 119 ASP A N 1
ATOM 855 C CA . ASP A 1 119 ? -7.855 7.301 -5.195 1.00 84.19 119 ASP A CA 1
ATOM 856 C C . ASP A 1 119 ? -7.174 8.618 -4.822 1.00 84.19 119 ASP A C 1
ATOM 858 O O . ASP A 1 119 ? -7.811 9.672 -4.781 1.00 84.19 119 ASP A O 1
ATOM 862 N N . ILE A 1 120 ? -5.883 8.558 -4.484 1.00 83.75 120 ILE A N 1
ATOM 863 C CA . ILE A 1 120 ? -5.094 9.725 -4.098 1.00 83.75 120 ILE A CA 1
ATOM 864 C C . ILE A 1 120 ? -3.703 9.624 -4.707 1.00 83.75 120 ILE A C 1
ATOM 866 O O . ILE A 1 120 ? -3.014 8.616 -4.559 1.00 83.75 120 ILE A O 1
ATOM 870 N N . GLN A 1 121 ? -3.263 10.706 -5.343 1.00 78.44 121 GLN A N 1
ATOM 871 C CA . GLN A 1 121 ? -1.952 10.788 -5.965 1.00 78.44 121 GLN A CA 1
ATOM 872 C C . GLN A 1 121 ? -1.098 11.897 -5.343 1.00 78.44 121 GLN A C 1
ATOM 874 O O . GLN A 1 121 ? -1.524 13.043 -5.193 1.00 78.44 121 GLN A O 1
ATOM 879 N N . LEU A 1 122 ? 0.138 11.540 -5.008 1.00 70.56 122 LEU A N 1
ATOM 880 C CA . LEU A 1 122 ? 1.190 12.390 -4.485 1.00 70.56 122 LEU A CA 1
ATOM 881 C C . LEU A 1 122 ? 2.350 12.444 -5.467 1.00 70.56 122 LEU A C 1
ATOM 883 O O . LEU A 1 122 ? 2.991 11.437 -5.762 1.00 70.56 122 LEU A O 1
ATOM 887 N N . GLY A 1 123 ? 2.677 13.653 -5.905 1.00 62.91 123 GLY A N 1
ATOM 888 C CA . GLY A 1 123 ? 3.724 13.823 -6.899 1.00 62.91 123 GLY A CA 1
ATOM 889 C C . GLY A 1 123 ? 3.242 13.436 -8.298 1.00 62.91 123 GLY A C 1
ATOM 890 O O . GLY A 1 123 ? 2.483 12.497 -8.535 1.00 62.91 123 GLY A O 1
ATOM 891 N N . GLY A 1 124 ? 3.642 14.267 -9.241 1.00 50.41 124 GLY A N 1
ATOM 892 C CA . GLY A 1 124 ? 3.125 14.301 -10.594 1.00 50.41 124 GLY A CA 1
ATOM 893 C C . GLY A 1 124 ? 3.408 15.697 -11.097 1.00 50.41 124 GLY A C 1
ATOM 894 O O . GLY A 1 124 ? 2.902 16.679 -10.555 1.00 50.41 124 GLY A O 1
ATOM 895 N N . TRP A 1 125 ? 4.316 15.804 -12.059 1.00 36.53 125 TRP A N 1
ATOM 896 C CA . TRP A 1 125 ? 4.524 17.068 -12.743 1.00 36.53 125 TRP A CA 1
ATOM 897 C C . TRP A 1 125 ? 3.212 17.407 -13.473 1.00 36.53 125 TRP A C 1
ATOM 899 O O . TRP A 1 125 ? 2.782 16.604 -14.300 1.00 36.53 125 TRP A 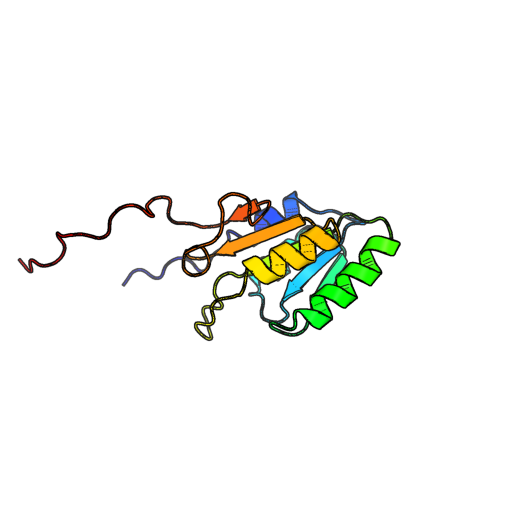O 1
ATOM 909 N N . PRO A 1 126 ? 2.567 18.565 -13.234 1.00 38.72 126 PRO A N 1
ATOM 910 C CA . PRO A 1 126 ? 1.287 18.897 -13.871 1.00 38.72 126 PRO A CA 1
ATOM 911 C C . PRO A 1 126 ? 1.392 19.152 -15.390 1.00 38.72 126 PRO A C 1
ATOM 913 O O 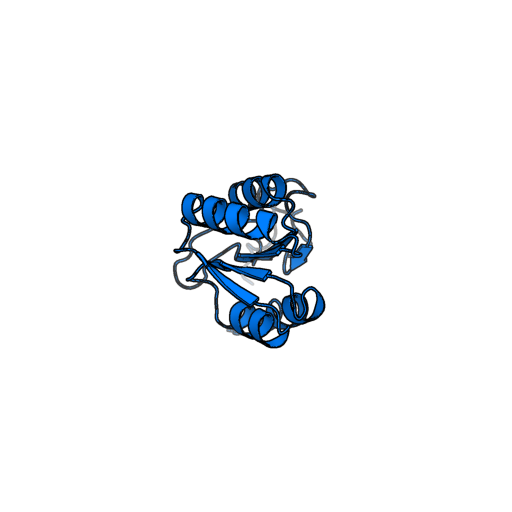. PRO A 1 126 ? 0.410 19.494 -16.036 1.00 38.72 126 PRO A O 1
ATOM 916 N N . GLY A 1 127 ? 2.581 18.999 -15.978 1.00 37.75 127 GLY A N 1
ATOM 917 C CA . GLY A 1 127 ? 2.901 19.335 -17.368 1.00 37.75 127 GLY A CA 1
ATOM 918 C C . GLY A 1 127 ? 3.112 18.137 -18.297 1.00 37.75 127 GLY A C 1
ATOM 919 O O . GLY A 1 127 ? 4.041 18.155 -19.099 1.00 37.75 127 GLY A O 1
ATOM 920 N N . GLY A 1 128 ? 2.275 17.101 -18.221 1.00 32.44 128 GLY A N 1
ATOM 921 C CA . GLY A 1 128 ? 2.241 15.997 -19.194 1.00 32.44 128 GLY A CA 1
ATOM 922 C C . GLY A 1 128 ? 1.645 16.397 -20.550 1.00 32.44 128 GLY A C 1
ATOM 923 O O . GLY A 1 128 ? 0.771 15.710 -21.065 1.00 32.44 128 GLY A O 1
ATOM 924 N N . GLY A 1 129 ? 2.085 17.524 -21.109 1.00 32.94 129 GLY A N 1
ATOM 925 C CA . GLY A 1 129 ? 1.537 18.111 -22.326 1.00 32.94 129 GLY A CA 1
ATOM 926 C C . GLY A 1 129 ? 2.509 19.054 -23.026 1.00 32.94 129 GLY A C 1
ATOM 927 O O . GLY A 1 129 ? 2.119 20.163 -23.347 1.00 32.94 129 GLY A O 1
ATOM 928 N N . MET A 1 130 ? 3.765 18.647 -23.236 1.00 28.47 130 MET A N 1
ATOM 929 C CA . MET A 1 130 ? 4.574 19.115 -24.372 1.00 28.47 130 MET A CA 1
ATOM 930 C C . MET A 1 130 ? 5.849 18.274 -24.489 1.00 28.47 130 MET A C 1
ATOM 932 O O . MET A 1 130 ? 6.840 18.500 -23.803 1.00 28.47 130 MET A O 1
ATOM 936 N N . LEU A 1 131 ? 5.829 17.285 -25.378 1.00 41.84 131 LEU A N 1
ATOM 937 C CA . LEU A 1 131 ? 7.028 16.930 -26.126 1.00 41.84 131 LEU A CA 1
ATOM 938 C C . LEU A 1 131 ? 6.889 17.645 -27.467 1.00 41.84 131 LEU A C 1
ATOM 940 O O . LEU A 1 131 ? 6.075 17.221 -28.283 1.00 41.84 131 LEU A O 1
ATOM 944 N N . ASN A 1 132 ? 7.593 18.766 -27.643 1.00 29.25 132 ASN A N 1
ATOM 945 C CA . ASN A 1 132 ? 8.373 19.064 -28.847 1.00 29.25 132 ASN A CA 1
ATOM 946 C C . ASN A 1 132 ? 9.015 20.459 -28.789 1.00 29.25 132 ASN A C 1
ATOM 948 O O . ASN A 1 132 ? 8.352 21.438 -28.466 1.00 29.25 132 ASN A O 1
ATOM 952 N N . SER A 1 133 ? 10.291 20.467 -29.195 1.00 33.91 133 SER A N 1
ATOM 953 C CA . SER A 1 133 ? 11.178 21.582 -29.568 1.00 33.91 133 SER A CA 1
ATOM 954 C C . SER A 1 133 ? 11.540 22.626 -28.502 1.00 33.91 133 SER A C 1
ATOM 956 O O . SER A 1 133 ? 10.676 23.129 -27.808 1.00 33.91 133 SER A O 1
ATOM 958 N N . GLU A 1 134 ? 12.828 22.996 -28.478 1.00 32.97 134 GLU A N 1
ATOM 959 C CA . GLU A 1 134 ? 13.437 24.187 -27.837 1.00 32.97 134 GLU A CA 1
ATOM 960 C C . GLU A 1 134 ? 14.357 23.995 -26.620 1.00 32.97 134 GLU A C 1
ATOM 962 O O . GLU A 1 134 ? 14.612 24.939 -25.884 1.00 32.97 134 GLU A O 1
ATOM 967 N N . PHE A 1 135 ? 15.004 22.837 -26.473 1.00 35.69 135 PHE A N 1
ATOM 968 C CA . PHE A 1 135 ? 16.317 22.801 -25.808 1.00 35.69 135 PHE A CA 1
ATOM 969 C C . PHE A 1 135 ? 17.323 22.022 -26.643 1.00 35.69 135 PHE A C 1
ATOM 971 O O . PHE A 1 135 ? 17.828 20.975 -26.257 1.00 35.69 135 PHE A O 1
ATOM 978 N N . ASP A 1 136 ? 17.595 22.571 -27.817 1.00 36.47 136 ASP A N 1
ATOM 979 C CA . ASP A 1 136 ? 18.867 22.370 -28.488 1.00 36.47 136 ASP A CA 1
ATOM 980 C C . ASP A 1 136 ? 19.255 23.732 -29.048 1.00 36.47 136 ASP A C 1
ATOM 982 O O . ASP A 1 136 ? 18.840 24.068 -30.144 1.00 36.47 136 ASP A O 1
ATOM 986 N N . HIS A 1 137 ? 19.884 24.576 -28.228 1.00 31.14 137 HIS A N 1
ATOM 987 C CA . HIS A 1 137 ? 20.801 25.630 -28.662 1.00 31.14 137 HIS A CA 1
ATOM 988 C C . HIS A 1 137 ? 21.692 25.985 -27.471 1.00 31.14 137 HIS A C 1
ATOM 990 O O . HIS A 1 13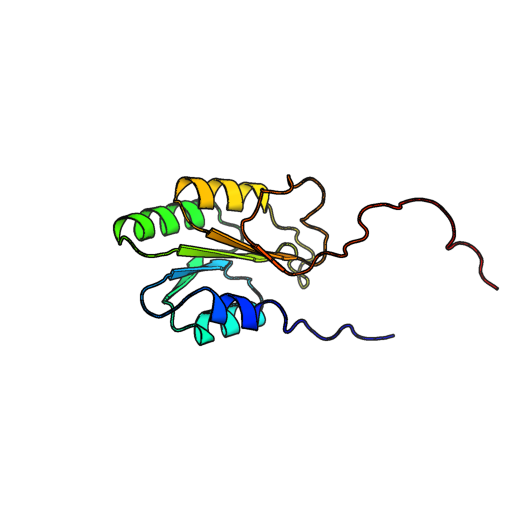7 ? 21.307 26.670 -26.526 1.00 31.14 137 HIS A O 1
ATOM 996 N N . CYS A 1 138 ? 22.898 25.435 -27.536 1.00 31.17 138 CYS A N 1
ATOM 997 C CA . CYS A 1 138 ? 24.063 25.913 -26.821 1.00 31.17 138 CYS A CA 1
ATOM 998 C C . CYS A 1 138 ? 24.336 27.364 -27.258 1.00 31.17 138 CYS A C 1
ATOM 1000 O O . CYS A 1 138 ? 24.386 27.640 -28.459 1.00 31.17 138 CYS A O 1
ATOM 1002 N N . GLY A 1 139 ? 24.517 28.264 -26.293 1.00 33.12 139 GLY A N 1
ATOM 1003 C CA . GLY A 1 139 ? 24.922 29.657 -26.482 1.00 33.12 139 GLY A CA 1
ATOM 1004 C C . GLY A 1 139 ? 25.341 30.258 -25.156 1.00 33.12 139 GLY A C 1
ATOM 1005 O O . GLY A 1 139 ? 24.452 30.384 -24.288 1.00 33.12 139 GLY A O 1
#

Secondary structure (DSSP, 8-state):
--------HHHHHHHHH--BTBEEEEETT--HHHHHHHHHHTSEEEEE-TT-HHHHHHHHHHHHTTT--EEEEEESEETTTTEEP-HHHHHHHHHHTT-EEEEE-SSSTTTT--TTSSSEEE---S-----SS------

Nearest PDB structures (foldseek):
  2x8u-assembly1_B  TM=9.476E-01  e=1.739E-08  Rhizorhabdus wittichii RW1
  7s5m-assembly2_C  TM=8.924E-01  e=4.466E-08  Mycolicibacterium smegmatis MC2 155
  3wy7-assembly2_C  TM=8.807E-01  e=2.469E-07  Mycolicibacterium smegmatis MC2 155
  3mau-assembly2_D  TM=7.128E-01  e=7.957E-04  Symbiobacterium thermophilum
  5eue-assembly1_B  TM=6.675E-01  e=4.412E-04  Symbiobacterium thermophilum IAM 14863

InterPro domains:
  IPR000192 Aminotransferase class V domain [PF00266] (16-104)
  IPR015421 Pyridoxal phosphate-dependent transferase, major domain [G3DSA:3.40.640.10] (5-124)
  IPR015424 Pyridoxal phosphate-dependent transferase [SSF53383] (12-108)
  IPR050087 8-amino-7-oxononanoate synthase class-II [PTHR13693] (9-107)

Radius of gyration: 16.4 Å; Cα contacts (8 Å, |Δi|>4): 230; chains: 1; bounding box: 39×42×45 Å

Organism: NCBI:txid43355

Foldseek 3Di:
DDDDPPDLFLQQVLLVPAAAQAEEEEEPLPDVNNVNSVVNNNYHYDYDYHLPLVSVLVVLVVVLVSVHAYEYEAEQANVVVRDGHQLLSSLVSCVVSVHAYEYEYQAPNVVPQDPPSHPHYIHHDPPPDDPDDDPPDDD

Mean predicted aligned error: 9.49 Å

pLDDT: mean 77.24, std 21.78, range [26.11, 97.81]

Sequence (139 aa):
MSAAPKGTTGSGLLAALAGKGDLIVLDQAAHGGLVRGARASGAELRHYPHRDYAALDELLAESVLAGRTVLVGIMGEYRLTGEVENVAKIAEIARAHRARTVLEDSGAAQRGLPPDAVDIQLGGWPGGGMLNSEFDHCG

=== Feature glossary ===
The record interleaves many kinds of information about one protein. Here is each kind framed as the question it answers.

Q: Are the domains correctly placed relative to each other?
A: Predicted alig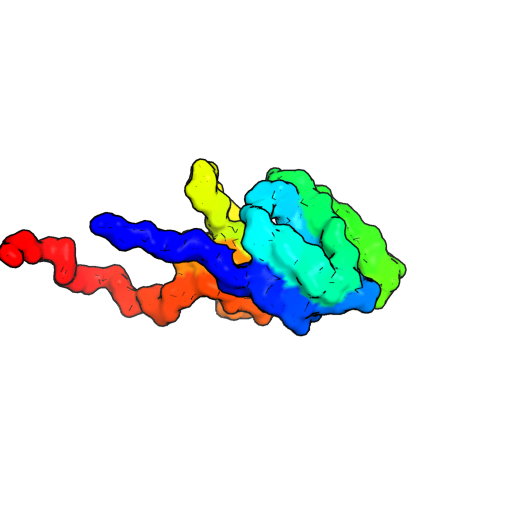ned error is AlphaFold's pairwise confidence. Unlike pLDDT (per-residue), PAE is per-residue-pair and captures whether two parts of the structure are correctly placed relative to each other. Units are ångströms of expected positional error.

Q: Which residues are in helices, strands, or loops?
A: Eight-state secondary structure (DSSP): H is the canonical α-helix, G the tighter 3₁₀-helix, I the wider π-helix; E/B are β-structure, T and S are turns and bends, and '-' is everything else. DSSP derives these from the pattern of main-chain N–H···O=C hydrogen bonds, not from the sequence.

Q: What if only a Cα trace is available?
A: P-SEA three-state annotation labels each residue as helix, strand, or coil based purely on the geometry of the Cα trace. It serves as a fallback when the full backbone (and thus DSSP) is unavailable.

Q: What are the backbone torsion angles?
A: φ (phi) and ψ (psi) are the two rotatable backbone dihedrals per residue: φ is the C(i-1)–N–Cα–C torsion, ψ is the N–Cα–C–N(i+1) torsion, both in degrees on (−180°, 180°]. α-helical residues cluster near (−60°, −45°); β-strand residues near (−120°, +130°). A Ramachandran plot is simply a scatter of (φ, ψ) for every residue.

Q: What known structures does this most resemble?
A: Structural nearest neighbors (via Foldseek easy-search vs the PDB). Reported per hit: target PDB id, E-value, and alignment TM-score. A TM-score above ~0.5 is the conventional threshold for 'same fold'.

Q: What family and function is it annotated with?
A: Database cross-references. InterPro integrates a dozen domain/family signature databases into unified entries with residue-range hits. GO terms attach function/process/location labels with evidence codes. CATH codes position the fold in a four-level structural taxonomy. Organism is the NCBI-taxonomy species name.

Q: Which residues are buried vs exposed?
A: Solvent accessibility: the surface area of each residue that a 1.4 Å water probe can touch, in Å². When only backbone atoms are present the absolute values are lower than full-atom SASA (side chains contribute most of the area) and are flagged as backbone-only.

Q: What do the diagnostic plots show?
A: Three diagnostic plots accompany the record. The Cα contact map visualizes the tertiary structure as a 2D a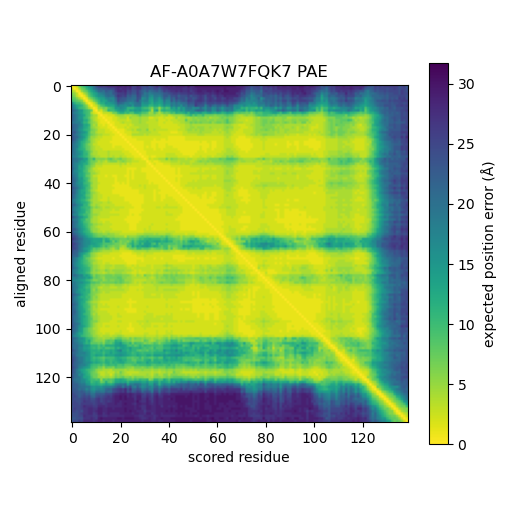djacency matrix (8 Å cutoff, sequence-local contacts suppressed). The Ramachandran plot shows the distribution of backbone (φ, ψ) torsions, with points in the α and β basins reflecting secondary structure content. The PAE plot shows AlphaFold's inter-residue confidence as a color matrix.

Q: What is the amino-acid chain?
A: The amino-acid sequence is the protein's primary structure: the linear order of residues from the N-terminus to the C-terminus, written in one-letter code. Everything else here — the 3D coordinates, the secondary structure, the domain annotations — is ultimately a consequence of this string.

Q: What do the rendered images show?
A: The six renders are orthographic views along the three Cartesian axes in both directions. Representation (cartoon, sticks, or surface) and color scheme (sequence-rainbow or by-chain) vary across proteins so the training set covers all the common visualization conventions.

Q: Where is each backbone atom in 3D?
A: The mmCIF table is the protein's shape written out atom by atom. For each backbone N, Cα, C, and carbonyl O, it records an (x, y, z) coordinate triple in Å plus the residue type, chain letter, and residue number.

Q: How mobile is each atom in the crystal?
A: For experimental (PDB) structures, the B-factor (temperature factor) quantifies the positional spread of each atom in the crystal — a combination of thermal vibration and static disorder — in units of Å². High B-factors mark flexible loops or poorly resolved regions; low B-factors mark the rigid, well-ordered core.

Q: How big and how compact is the whole molecule?
A: Three whole-structure scalars: the radius of gyration (RMS distance of Cα from centroid, in Å), the count of Cα–Cα contacts (pairs closer than 8 Å and separated by more than four residues in sequence — i.e. tertiary, not local, contacts), and the bounding-box dimensions. Together they distinguish compact globular folds from extended fibres or disordered chains.

Q: What does the local fold look like, residue by residue?
A: A 3Di character summarizes, for each residue, the relative orientation of the Cα frame of its nearest spatial neighbor. Because it encodes fold topology rather than chemistry, 3Di alignments detect remote structural similarity that sequence alignment misses.

Q: How confident is the AlphaFold model at each residue?
A: For AlphaFold models, the B-factor field carries pLDDT — the model's own estimate of local accuracy on a 0–100 scale. Regions with pLDDT<50 should be treated as essentially unmodeled; they often correspond to intrinsically disordered segments.